Protein AF-A0A0V0J594-F1 (afdb_monomer_lite)

pLDDT: mean 73.8, std 9.42, range [48.25, 87.06]

Structure (mmCIF, N/CA/C/O backbone):
data_AF-A0A0V0J594-F1
#
_entry.id   AF-A0A0V0J594-F1
#
loop_
_atom_site.group_PDB
_atom_site.id
_atom_site.type_symbol
_atom_site.label_atom_id
_atom_site.label_alt_id
_atom_site.label_comp_id
_atom_site.label_asym_id
_atom_site.label_entity_id
_atom_site.label_seq_id
_atom_site.pdbx_PDB_ins_code
_atom_site.Cartn_x
_atom_site.Cartn_y
_atom_site.Cartn_z
_atom_site.occupancy
_atom_site.B_iso_or_equiv
_atom_site.auth_seq_id
_atom_site.auth_comp_id
_atom_site.auth_asym_id
_atom_site.auth_atom_id
_atom_site.pdbx_PDB_model_num
ATOM 1 N N . MET A 1 1 ? 20.847 10.103 17.188 1.00 62.09 1 MET A N 1
ATOM 2 C CA . MET A 1 1 ? 20.135 11.072 16.318 1.00 62.09 1 MET A CA 1
ATOM 3 C C . MET A 1 1 ? 19.105 10.395 15.406 1.00 62.09 1 MET A C 1
ATOM 5 O O . MET A 1 1 ? 17.938 10.756 15.480 1.00 62.09 1 MET A O 1
ATOM 9 N N . VAL A 1 2 ? 19.484 9.373 14.627 1.00 68.50 2 VAL A N 1
ATOM 10 C CA . VAL A 1 2 ? 18.581 8.628 13.714 1.00 68.50 2 VAL A CA 1
ATOM 11 C C . VAL A 1 2 ? 17.343 8.051 14.419 1.00 68.50 2 VAL A C 1
ATOM 13 O O . VAL A 1 2 ? 16.222 8.264 13.965 1.00 68.50 2 VAL A O 1
ATOM 16 N N . SER A 1 3 ? 17.514 7.422 15.586 1.00 74.94 3 SER A N 1
ATOM 17 C CA . SER A 1 3 ? 16.400 6.830 16.345 1.00 74.94 3 SER A CA 1
ATOM 18 C C . SER A 1 3 ? 15.382 7.866 16.840 1.00 74.94 3 SER A C 1
ATOM 20 O O . SER A 1 3 ? 14.195 7.574 16.934 1.00 74.94 3 SER A O 1
ATOM 22 N N . ALA A 1 4 ? 15.813 9.103 17.112 1.00 77.75 4 ALA A N 1
ATOM 23 C CA . ALA A 1 4 ? 14.920 10.179 17.547 1.00 77.75 4 ALA A CA 1
ATOM 24 C C . ALA A 1 4 ? 14.064 10.715 16.387 1.00 77.75 4 ALA A C 1
ATOM 26 O O . ALA A 1 4 ? 12.869 10.954 16.558 1.00 77.75 4 ALA A O 1
ATOM 27 N N . VAL A 1 5 ? 14.656 10.847 15.195 1.00 82.38 5 VAL A N 1
ATOM 28 C CA . VAL A 1 5 ? 13.938 11.238 13.972 1.00 82.38 5 VAL A CA 1
ATOM 29 C C . VAL A 1 5 ? 12.927 10.161 13.582 1.00 82.38 5 VAL A C 1
ATOM 31 O O . VAL A 1 5 ? 11.767 10.483 13.329 1.00 82.38 5 VAL A O 1
ATOM 34 N N . PHE A 1 6 ? 13.330 8.888 13.628 1.00 84.00 6 PHE A N 1
ATOM 35 C CA . PHE A 1 6 ? 12.446 7.752 13.368 1.00 84.00 6 PHE A CA 1
ATOM 36 C C . PHE A 1 6 ? 11.257 7.719 14.333 1.00 84.00 6 PHE A C 1
ATOM 38 O O . PHE A 1 6 ? 10.111 7.691 13.894 1.00 84.00 6 PHE A O 1
ATOM 45 N N . ASN A 1 7 ? 11.504 7.818 15.643 1.00 84.38 7 ASN A N 1
ATOM 46 C CA . ASN A 1 7 ? 10.436 7.803 16.646 1.00 84.38 7 ASN A CA 1
ATOM 47 C C . ASN A 1 7 ? 9.471 8.987 16.495 1.00 84.38 7 ASN A C 1
ATOM 49 O O . ASN A 1 7 ? 8.259 8.831 16.679 1.00 84.38 7 ASN A O 1
ATOM 53 N N . LYS A 1 8 ? 9.977 10.168 16.119 1.00 85.50 8 LYS A N 1
ATOM 54 C CA . LYS A 1 8 ? 9.147 11.353 15.875 1.00 85.50 8 LYS A CA 1
ATOM 55 C C . LYS A 1 8 ? 8.289 11.193 14.617 1.00 85.50 8 LYS A C 1
ATOM 57 O O . LYS A 1 8 ? 7.096 11.489 14.667 1.00 85.50 8 LYS A O 1
ATOM 62 N N . ALA A 1 9 ? 8.865 10.677 13.530 1.00 84.25 9 ALA A N 1
ATOM 63 C CA . ALA A 1 9 ? 8.147 10.377 12.293 1.00 84.25 9 ALA A CA 1
ATOM 64 C C . ALA A 1 9 ? 7.082 9.290 12.505 1.00 84.25 9 ALA A C 1
ATOM 66 O O . ALA A 1 9 ? 5.931 9.472 12.115 1.00 84.25 9 ALA A O 1
ATOM 67 N N . TRP A 1 10 ? 7.428 8.213 13.213 1.00 84.50 10 TRP A N 1
ATOM 68 C CA . TRP A 1 10 ? 6.521 7.122 13.566 1.00 84.50 10 TRP A CA 1
ATOM 69 C C . TRP A 1 10 ? 5.344 7.604 14.419 1.00 84.50 10 TRP A C 1
ATOM 71 O O . TRP A 1 10 ? 4.185 7.339 14.109 1.00 84.50 10 TRP A O 1
ATOM 81 N N . SER A 1 11 ? 5.619 8.406 15.449 1.00 83.94 11 SER A N 1
ATOM 82 C CA . SER A 1 11 ? 4.578 8.996 16.300 1.00 83.94 11 SER A CA 1
ATOM 83 C C . SER A 1 11 ? 3.699 10.003 15.546 1.00 83.94 11 SER A C 1
ATOM 85 O O . SER A 1 11 ? 2.526 10.187 15.879 1.00 83.94 11 SER A O 1
ATOM 87 N N . GLY A 1 12 ? 4.253 10.691 14.543 1.00 83.88 12 GLY A N 1
ATOM 88 C CA . GLY A 1 12 ? 3.505 11.547 13.620 1.00 83.88 12 GLY A CA 1
ATOM 89 C C . GLY A 1 12 ? 2.569 10.733 12.729 1.00 83.88 12 GLY A C 1
ATOM 90 O O . GLY A 1 12 ? 1.370 11.003 12.698 1.00 83.88 12 GLY A O 1
ATOM 91 N N . TYR A 1 13 ? 3.092 9.683 12.095 1.00 81.75 13 TYR A N 1
ATOM 92 C CA . TYR A 1 13 ? 2.321 8.743 11.284 1.00 81.75 13 TYR A CA 1
ATOM 93 C C . TYR A 1 13 ? 1.170 8.113 12.076 1.00 81.75 13 TYR A C 1
ATOM 95 O O . TYR A 1 13 ? 0.027 8.166 11.633 1.00 81.75 13 TYR A O 1
ATOM 103 N N . LEU A 1 14 ? 1.429 7.608 13.287 1.00 81.75 14 LEU A N 1
ATOM 104 C CA . LEU A 1 14 ? 0.389 7.035 14.149 1.00 81.75 14 LEU A CA 1
ATOM 105 C C . LEU A 1 14 ? -0.702 8.051 14.520 1.00 81.75 14 LEU A C 1
ATOM 107 O O . LEU A 1 14 ? -1.873 7.684 14.631 1.00 81.75 14 LEU A O 1
ATOM 111 N N . ARG A 1 15 ? -0.346 9.333 14.685 1.00 83.56 15 ARG A N 1
ATOM 112 C CA . ARG A 1 15 ? -1.320 10.412 14.912 1.00 83.56 15 ARG A CA 1
ATOM 113 C C . ARG A 1 15 ? -2.195 10.664 13.691 1.00 83.56 15 ARG A C 1
ATOM 115 O O . ARG A 1 15 ? -3.408 10.775 13.853 1.00 83.56 15 ARG A O 1
ATOM 122 N N . LEU A 1 16 ? -1.607 10.726 12.495 1.00 79.69 16 LEU A N 1
ATOM 123 C CA . LEU A 1 16 ? -2.378 10.835 11.253 1.00 79.69 16 LEU A CA 1
ATOM 124 C C . LEU A 1 16 ? -3.280 9.616 11.052 1.00 79.69 16 LEU A C 1
ATOM 126 O O . LEU A 1 16 ? -4.458 9.782 10.755 1.00 79.69 16 LEU A O 1
ATOM 130 N N . LEU A 1 17 ? -2.769 8.414 11.319 1.00 79.25 17 LEU A N 1
ATOM 131 C CA . LEU A 1 17 ? -3.521 7.170 11.203 1.00 79.25 17 LEU A CA 1
ATOM 132 C C . LEU A 1 17 ? -4.733 7.135 12.147 1.00 79.25 17 LEU A C 1
ATOM 134 O O . LEU A 1 17 ? -5.795 6.664 11.753 1.00 79.25 17 LEU A O 1
ATOM 138 N N . LYS A 1 18 ? -4.604 7.657 13.376 1.00 75.06 18 LYS A N 1
ATOM 139 C CA . LYS A 1 18 ? -5.735 7.782 14.313 1.00 75.06 18 LYS A CA 1
ATOM 140 C C . LYS A 1 18 ? -6.730 8.871 13.912 1.00 75.06 18 LYS A C 1
ATOM 142 O O . LYS A 1 18 ? -7.925 8.679 14.098 1.00 75.06 18 LYS A O 1
ATOM 147 N N . LYS A 1 19 ? -6.251 10.014 13.412 1.00 79.19 19 LYS A N 1
ATOM 148 C CA . LYS A 1 19 ? -7.099 11.179 13.109 1.00 79.19 19 LYS A CA 1
ATOM 149 C C . LYS A 1 19 ? -7.828 11.049 11.767 1.00 79.19 19 LYS A C 1
ATOM 151 O O . LYS A 1 19 ? -8.981 11.445 11.665 1.00 79.19 19 LYS A O 1
ATOM 156 N N . TYR A 1 20 ? -7.166 10.477 10.763 1.00 78.25 20 TYR A N 1
ATOM 157 C CA . TYR A 1 20 ? -7.676 10.303 9.402 1.00 78.25 20 TYR A CA 1
ATOM 158 C C . TYR A 1 20 ? -7.340 8.897 8.874 1.00 78.25 20 TYR A C 1
ATOM 160 O O . TYR A 1 20 ? -6.515 8.750 7.966 1.00 78.25 20 TYR A O 1
ATOM 168 N N . PRO A 1 21 ? -7.962 7.838 9.425 1.00 74.19 21 PRO A N 1
ATOM 169 C CA . PRO A 1 21 ? -7.626 6.453 9.087 1.00 74.19 21 PRO A CA 1
ATOM 170 C C . PRO A 1 21 ? -7.821 6.145 7.597 1.00 74.19 21 PRO A C 1
ATOM 172 O O . PRO A 1 21 ? -6.965 5.510 6.990 1.00 74.19 21 PRO A O 1
ATOM 175 N N . LEU A 1 22 ? -8.898 6.659 6.994 1.00 74.56 22 LEU A N 1
ATOM 176 C CA . LEU A 1 22 ? -9.204 6.510 5.568 1.00 74.56 22 LEU A CA 1
ATOM 177 C C . LEU A 1 22 ? -8.121 7.117 4.674 1.00 74.56 22 LEU A C 1
ATOM 179 O O . LEU A 1 22 ? -7.500 6.417 3.884 1.00 74.56 22 LEU A O 1
ATOM 183 N N . GLN A 1 23 ? -7.859 8.415 4.834 1.00 76.12 23 GLN A N 1
ATOM 184 C CA . GLN A 1 23 ? -6.920 9.140 3.977 1.00 76.12 23 GLN A CA 1
ATOM 185 C C . GLN A 1 23 ? -5.500 8.591 4.109 1.00 76.12 23 GLN A C 1
ATOM 187 O O . GLN A 1 23 ? -4.814 8.400 3.107 1.00 76.12 23 GLN A O 1
ATOM 192 N N . THR A 1 24 ? -5.077 8.279 5.337 1.00 80.44 24 THR A N 1
ATOM 193 C CA . THR A 1 24 ? -3.741 7.730 5.587 1.00 80.44 24 THR A CA 1
ATOM 194 C C . THR A 1 24 ? -3.590 6.353 4.931 1.00 80.44 24 THR A C 1
ATOM 196 O O . THR A 1 24 ? -2.571 6.099 4.296 1.00 80.44 24 THR A O 1
ATOM 199 N N . GLN A 1 25 ? -4.617 5.493 4.986 1.00 79.12 25 GLN A N 1
ATOM 200 C CA . GLN A 1 25 ? -4.600 4.194 4.302 1.00 79.12 25 GLN A CA 1
ATOM 201 C C . GLN A 1 25 ? -4.640 4.313 2.773 1.00 79.12 25 GLN A C 1
ATOM 203 O O . GLN A 1 25 ? -3.882 3.615 2.099 1.00 79.12 25 GLN A O 1
ATOM 208 N N . CYS A 1 26 ? -5.463 5.204 2.214 1.00 80.69 26 CYS A N 1
ATOM 209 C CA . CYS A 1 26 ? -5.486 5.492 0.776 1.00 80.69 26 CYS A CA 1
ATOM 210 C C . CYS A 1 26 ? -4.105 5.935 0.271 1.00 80.69 26 CYS A C 1
ATOM 212 O O . CYS A 1 26 ? -3.614 5.433 -0.735 1.00 80.69 26 CYS A O 1
ATOM 214 N N . ILE A 1 27 ? -3.443 6.842 0.992 1.00 82.25 27 ILE A N 1
ATOM 215 C CA . ILE A 1 27 ? -2.116 7.341 0.611 1.00 82.25 27 ILE A CA 1
ATOM 216 C C . ILE A 1 27 ? -1.060 6.236 0.747 1.00 82.25 27 ILE A C 1
ATOM 218 O O . ILE A 1 27 ? -0.262 6.036 -0.167 1.00 82.25 27 ILE A O 1
ATOM 222 N N . SER A 1 28 ? -1.065 5.472 1.844 1.00 83.25 28 SER A N 1
ATOM 223 C CA . SER A 1 28 ? -0.128 4.356 2.020 1.00 83.25 28 SER A CA 1
ATOM 224 C C . SER A 1 28 ? -0.288 3.283 0.939 1.00 83.25 28 SER A C 1
ATOM 226 O O . SER A 1 28 ? 0.710 2.818 0.396 1.00 83.25 28 SER A O 1
ATOM 228 N N . THR A 1 29 ? -1.522 2.915 0.584 1.00 82.69 29 THR A N 1
ATOM 229 C CA . THR A 1 29 ? -1.795 1.925 -0.476 1.00 82.69 29 THR A CA 1
ATOM 230 C C . THR A 1 29 ? -1.396 2.440 -1.856 1.00 82.69 29 THR A C 1
ATOM 232 O O . THR A 1 29 ? -0.768 1.700 -2.610 1.00 82.69 29 THR A O 1
ATOM 235 N N . ALA A 1 30 ? -1.648 3.717 -2.156 1.00 84.25 30 ALA A N 1
ATOM 236 C CA . ALA A 1 30 ? -1.183 4.358 -3.382 1.00 84.25 30 ALA A CA 1
ATOM 237 C C . ALA A 1 30 ? 0.344 4.306 -3.519 1.00 84.25 30 ALA A C 1
ATOM 239 O O . ALA A 1 30 ? 0.854 3.951 -4.581 1.00 84.25 30 ALA A O 1
ATOM 240 N N . ILE A 1 31 ? 1.079 4.603 -2.441 1.00 86.06 31 ILE A N 1
ATOM 241 C CA . ILE A 1 31 ? 2.548 4.548 -2.423 1.00 86.06 31 ILE A CA 1
ATOM 242 C C . ILE A 1 31 ? 3.041 3.113 -2.624 1.00 86.06 31 ILE A C 1
ATOM 244 O O . ILE A 1 31 ? 3.946 2.892 -3.428 1.00 86.06 31 ILE A O 1
ATOM 248 N N . ILE A 1 32 ? 2.443 2.137 -1.932 1.00 87.06 32 ILE A N 1
ATOM 249 C CA . ILE A 1 32 ? 2.819 0.721 -2.048 1.00 87.06 32 ILE A CA 1
ATOM 250 C C . ILE A 1 32 ? 2.589 0.221 -3.477 1.00 87.06 32 ILE A C 1
ATOM 252 O O . ILE A 1 32 ? 3.497 -0.356 -4.071 1.00 87.06 32 ILE A O 1
ATOM 256 N N . MET A 1 33 ? 1.412 0.481 -4.055 1.00 84.75 33 MET A N 1
ATOM 257 C CA . MET A 1 33 ? 1.082 0.046 -5.416 1.00 84.75 33 MET A CA 1
ATOM 258 C C . MET A 1 33 ? 1.947 0.744 -6.465 1.00 84.75 33 MET A C 1
ATOM 260 O O . MET A 1 33 ? 2.454 0.084 -7.367 1.00 84.75 33 MET A O 1
ATOM 264 N N . SER A 1 34 ? 2.188 2.049 -6.312 1.00 83.81 34 SER A N 1
ATOM 265 C CA . SER A 1 34 ? 3.099 2.795 -7.189 1.00 83.81 34 SER A CA 1
ATOM 266 C C . SER A 1 34 ? 4.523 2.241 -7.118 1.00 83.81 34 SER A C 1
ATOM 268 O O . SER A 1 34 ? 5.175 2.061 -8.140 1.00 83.81 34 SER A O 1
ATOM 270 N N . SER A 1 35 ? 5.007 1.923 -5.914 1.00 86.06 35 SER A N 1
ATOM 271 C CA . SER A 1 35 ? 6.344 1.348 -5.723 1.00 86.06 35 SER A CA 1
ATOM 272 C C . SER A 1 35 ? 6.448 -0.050 -6.335 1.00 86.06 35 SER A C 1
ATOM 274 O O . SER A 1 35 ? 7.445 -0.357 -6.985 1.00 86.06 35 SER A O 1
ATOM 276 N N . GLY A 1 36 ? 5.411 -0.878 -6.174 1.00 85.06 36 GLY A N 1
ATOM 277 C CA . GLY A 1 36 ? 5.326 -2.199 -6.793 1.00 85.06 36 GLY A CA 1
ATOM 278 C C . GLY A 1 36 ? 5.340 -2.134 -8.320 1.00 85.06 36 GLY A C 1
ATOM 279 O O . GLY A 1 36 ? 6.076 -2.892 -8.945 1.00 85.06 36 GLY A O 1
ATOM 280 N N . ASP A 1 37 ? 4.608 -1.192 -8.920 1.00 84.81 37 ASP A N 1
ATOM 281 C CA . ASP A 1 37 ? 4.600 -0.999 -10.375 1.00 84.81 37 ASP A CA 1
ATOM 282 C C . ASP A 1 37 ? 5.957 -0.481 -10.887 1.00 84.81 37 ASP A C 1
ATOM 284 O O . ASP A 1 37 ? 6.460 -0.986 -11.886 1.00 84.81 37 ASP A O 1
ATOM 288 N N . ILE A 1 38 ? 6.632 0.422 -10.159 1.00 82.75 38 ILE A N 1
ATOM 289 C CA . ILE A 1 38 ? 8.012 0.841 -10.484 1.00 82.75 38 ILE A CA 1
ATOM 290 C C . ILE A 1 38 ? 8.971 -0.357 -10.453 1.00 82.75 38 ILE A C 1
ATOM 292 O O . ILE A 1 38 ? 9.792 -0.520 -11.359 1.00 82.75 38 ILE A O 1
ATOM 296 N N . ILE A 1 39 ? 8.878 -1.199 -9.418 1.00 85.75 39 ILE A N 1
ATOM 297 C CA . ILE A 1 39 ? 9.691 -2.414 -9.287 1.00 85.75 39 ILE A CA 1
ATOM 298 C C . ILE A 1 39 ? 9.397 -3.378 -10.440 1.00 85.75 39 ILE A C 1
ATOM 300 O O . ILE A 1 39 ? 10.332 -3.866 -11.071 1.00 85.75 39 ILE A O 1
ATOM 304 N N . ALA A 1 40 ? 8.126 -3.617 -10.761 1.00 82.75 40 ALA A N 1
ATOM 305 C CA . ALA A 1 40 ? 7.723 -4.503 -11.846 1.00 82.75 40 ALA A CA 1
ATOM 306 C C . ALA A 1 40 ? 8.223 -3.995 -13.207 1.00 82.75 40 ALA A C 1
ATOM 308 O O . ALA A 1 40 ? 8.868 -4.743 -13.939 1.00 82.75 40 ALA A O 1
ATOM 309 N N . GLN A 1 41 ? 8.032 -2.709 -13.512 1.00 77.88 41 GLN A N 1
ATOM 310 C CA . GLN A 1 41 ? 8.508 -2.110 -14.761 1.00 77.88 41 GLN A CA 1
ATOM 311 C C . GLN A 1 41 ? 10.035 -2.211 -14.907 1.00 77.88 41 GLN A C 1
ATOM 313 O O . GLN A 1 41 ? 10.540 -2.472 -16.000 1.00 77.88 41 GLN A O 1
ATOM 318 N N . LYS A 1 42 ? 10.781 -2.012 -13.811 1.00 79.44 42 LYS A N 1
ATOM 319 C CA . LYS A 1 42 ? 12.247 -1.902 -13.845 1.00 79.44 42 LYS A CA 1
ATOM 320 C C . LYS A 1 42 ? 12.971 -3.244 -13.719 1.00 79.44 42 LYS A C 1
ATOM 322 O O . LYS A 1 42 ? 13.984 -3.446 -14.380 1.00 79.44 42 LYS A O 1
ATOM 327 N N . ILE A 1 43 ? 12.477 -4.141 -12.866 1.00 81.69 43 ILE A N 1
ATOM 328 C CA . ILE A 1 43 ? 13.130 -5.419 -12.538 1.00 81.69 43 ILE A CA 1
ATOM 329 C C . ILE A 1 43 ? 12.542 -6.571 -13.355 1.00 81.69 43 ILE A C 1
ATOM 331 O O . ILE A 1 43 ? 13.305 -7.388 -13.869 1.00 81.69 43 ILE A O 1
ATOM 335 N N . VAL A 1 44 ? 11.213 -6.633 -13.488 1.00 80.38 44 VAL A N 1
ATOM 336 C CA . VAL A 1 44 ? 10.522 -7.752 -14.152 1.00 80.38 44 VAL A CA 1
ATOM 337 C C . VAL A 1 44 ? 10.439 -7.521 -15.656 1.00 80.38 44 VAL A C 1
ATOM 339 O O . VAL A 1 44 ? 10.941 -8.330 -16.428 1.00 80.38 44 VAL A O 1
ATOM 342 N N . GLU A 1 45 ? 9.853 -6.401 -16.078 1.00 77.94 45 GLU A N 1
ATOM 343 C CA . GLU A 1 45 ? 9.641 -6.106 -17.500 1.00 77.94 45 GLU A CA 1
ATOM 344 C C . GLU A 1 45 ? 10.896 -5.521 -18.182 1.00 77.94 45 GLU A C 1
ATOM 346 O O . GLU A 1 45 ? 10.951 -5.486 -19.407 1.00 77.94 45 GLU A O 1
ATOM 351 N N . ARG A 1 46 ? 11.906 -5.070 -17.411 1.00 75.50 46 ARG A N 1
ATOM 352 C CA . ARG A 1 46 ? 13.135 -4.396 -17.897 1.00 75.50 46 ARG A CA 1
ATOM 353 C C . ARG A 1 46 ? 12.854 -3.352 -18.989 1.00 75.50 46 ARG A C 1
ATOM 355 O O . ARG A 1 46 ? 13.599 -3.242 -19.963 1.00 75.50 46 ARG A O 1
ATOM 362 N N . GLN A 1 47 ? 11.768 -2.596 -18.831 1.00 70.12 47 GLN A N 1
ATOM 363 C CA . GLN A 1 47 ? 11.334 -1.629 -19.836 1.00 70.12 47 GLN A CA 1
ATOM 364 C C . GLN A 1 47 ? 12.432 -0.573 -20.064 1.00 70.12 47 GLN A C 1
ATOM 366 O O . GLN A 1 47 ? 12.956 -0.025 -19.088 1.00 70.12 47 GLN A O 1
ATOM 371 N N . PRO A 1 48 ? 12.772 -0.238 -21.323 1.00 64.00 48 PRO A N 1
ATOM 372 C CA . PRO A 1 48 ? 13.820 0.737 -21.630 1.00 64.00 48 PRO A CA 1
ATOM 373 C C . PRO A 1 48 ? 13.422 2.173 -21.255 1.00 64.00 48 PRO A C 1
ATOM 375 O O . PRO A 1 48 ? 14.287 3.015 -21.026 1.00 64.00 48 PRO A O 1
ATOM 378 N N . THR A 1 49 ? 12.120 2.462 -21.160 1.00 68.75 49 THR A N 1
ATOM 379 C CA . THR A 1 49 ? 11.581 3.763 -20.746 1.00 68.75 49 THR A CA 1
ATOM 380 C C . THR A 1 49 ? 10.582 3.598 -19.606 1.00 68.75 49 THR A C 1
ATOM 382 O O . THR A 1 49 ? 9.564 2.917 -19.724 1.00 68.75 49 THR A O 1
ATOM 385 N N . TYR A 1 50 ? 10.875 4.248 -18.480 1.00 75.12 50 TYR A N 1
ATOM 386 C CA . TYR A 1 50 ? 9.964 4.315 -17.342 1.00 75.12 50 TYR A CA 1
ATOM 387 C C . TYR A 1 50 ? 8.688 5.072 -17.730 1.00 75.12 50 TYR A C 1
ATOM 389 O O . TYR A 1 50 ? 8.767 6.187 -18.245 1.00 75.12 50 TYR A O 1
ATOM 397 N N . SER A 1 51 ? 7.521 4.479 -17.462 1.00 76.88 51 SER A N 1
ATOM 398 C CA . SER A 1 51 ? 6.217 5.047 -17.819 1.00 76.88 51 SER A CA 1
ATOM 399 C C . SER A 1 51 ? 5.498 5.607 -16.582 1.00 76.88 51 SER A C 1
ATOM 401 O O . SER A 1 51 ? 4.695 4.899 -15.964 1.00 76.88 51 SER A O 1
ATOM 403 N N . PRO A 1 52 ? 5.709 6.890 -16.219 1.00 75.88 52 PRO A N 1
ATOM 404 C CA . PRO A 1 52 ? 5.102 7.496 -15.030 1.00 75.88 52 PRO A CA 1
ATOM 405 C C . PRO A 1 52 ? 3.569 7.512 -15.074 1.00 75.88 52 PRO A C 1
ATOM 407 O O . PRO A 1 52 ? 2.919 7.451 -14.033 1.00 75.88 52 PRO A O 1
ATOM 410 N N . SER A 1 53 ? 2.970 7.531 -16.268 1.00 78.94 53 SER A N 1
ATOM 411 C CA . SER A 1 53 ? 1.516 7.472 -16.439 1.00 78.94 53 SER A CA 1
ATOM 412 C C . SER A 1 53 ? 0.910 6.148 -15.962 1.00 78.94 53 SER A C 1
ATOM 414 O O . SER A 1 53 ? -0.226 6.142 -15.490 1.00 78.94 53 SER A O 1
ATOM 416 N N . ARG A 1 54 ? 1.641 5.027 -16.068 1.00 73.56 54 ARG A N 1
ATOM 417 C CA . ARG A 1 54 ? 1.185 3.711 -15.586 1.00 73.56 54 ARG A CA 1
ATOM 418 C C . ARG A 1 54 ? 1.284 3.643 -14.063 1.00 73.56 54 ARG A C 1
ATOM 420 O O . ARG A 1 54 ? 0.285 3.331 -13.418 1.00 73.56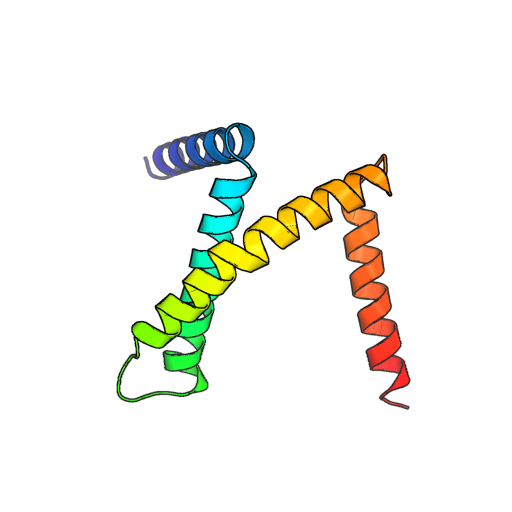 54 ARG A O 1
ATOM 427 N N . THR A 1 55 ? 2.399 4.105 -13.504 1.00 80.69 55 THR A N 1
ATOM 428 C CA . THR A 1 55 ? 2.589 4.225 -12.055 1.00 80.69 55 THR A CA 1
ATOM 429 C C . THR A 1 55 ? 1.516 5.103 -11.413 1.00 80.69 55 THR A C 1
ATOM 431 O O . THR A 1 55 ? 0.931 4.727 -10.401 1.00 80.69 55 THR A O 1
ATOM 434 N N . LEU A 1 56 ? 1.196 6.253 -12.023 1.00 82.44 56 LEU A N 1
ATOM 435 C CA . LEU A 1 56 ? 0.165 7.161 -11.518 1.00 82.44 56 LEU A CA 1
ATOM 436 C C . LEU A 1 56 ? -1.229 6.526 -11.556 1.00 82.44 56 LEU A C 1
ATOM 438 O O . LEU A 1 56 ? -1.992 6.694 -10.610 1.00 82.44 56 LEU A O 1
ATOM 442 N N . LYS A 1 57 ? -1.562 5.769 -12.610 1.00 81.06 57 LYS A N 1
ATOM 443 C CA . LYS A 1 57 ? -2.829 5.024 -12.684 1.00 81.06 57 LYS A CA 1
ATOM 444 C C . LYS A 1 57 ? -2.913 3.969 -11.581 1.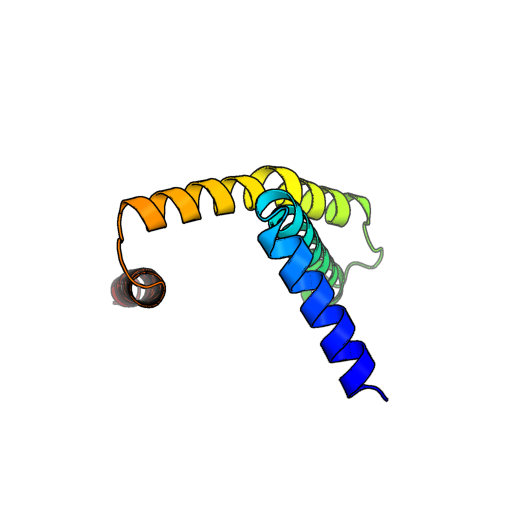00 81.06 57 LYS A C 1
ATOM 446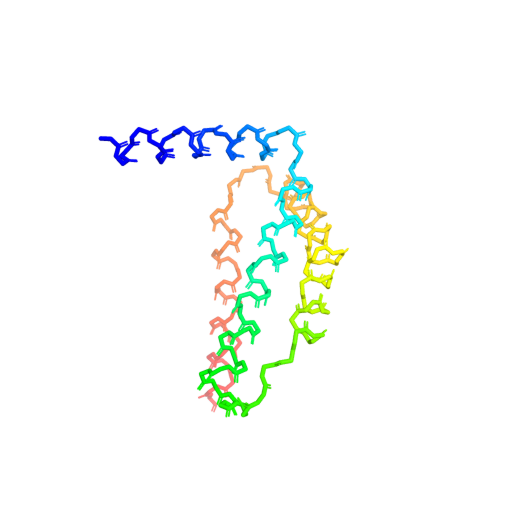 O O . LYS A 1 57 ? -3.926 3.914 -10.892 1.00 81.06 57 LYS A O 1
ATOM 451 N N . PHE A 1 58 ? -1.852 3.192 -11.359 1.00 77.06 58 PHE A N 1
ATOM 452 C CA . PHE A 1 58 ? -1.795 2.218 -10.262 1.00 77.06 58 PHE A CA 1
ATOM 453 C C . PHE A 1 58 ? -1.886 2.884 -8.883 1.00 77.06 58 PHE A C 1
ATOM 455 O O . PHE A 1 58 ? -2.610 2.398 -8.015 1.00 77.06 58 PHE A O 1
ATOM 462 N N . GLY A 1 59 ? -1.231 4.032 -8.699 1.00 79.75 59 GLY A N 1
ATOM 463 C CA . GLY A 1 59 ? -1.347 4.849 -7.494 1.00 79.75 59 GLY A CA 1
ATOM 464 C C . GLY A 1 59 ? -2.763 5.385 -7.270 1.00 79.75 59 GLY A C 1
ATOM 465 O O . GLY A 1 59 ? -3.288 5.266 -6.167 1.00 79.75 59 GLY A O 1
ATOM 466 N N . MET A 1 60 ? -3.416 5.911 -8.310 1.00 82.06 60 MET A N 1
ATOM 467 C CA . MET A 1 60 ? -4.794 6.426 -8.261 1.00 82.06 60 MET A CA 1
ATOM 468 C C . MET A 1 60 ? -5.812 5.318 -7.977 1.00 82.06 60 MET A C 1
ATOM 470 O O . MET A 1 60 ? -6.712 5.506 -7.162 1.00 82.06 60 MET A O 1
ATOM 474 N N . ILE A 1 61 ? -5.654 4.146 -8.598 1.00 80.75 61 ILE A N 1
ATOM 475 C CA . ILE A 1 61 ? -6.482 2.967 -8.310 1.00 80.75 61 ILE A CA 1
ATOM 476 C C . ILE A 1 61 ? -6.284 2.536 -6.850 1.00 80.75 61 ILE A C 1
ATOM 478 O O . ILE A 1 61 ? -7.262 2.308 -6.136 1.00 80.75 61 ILE A O 1
ATOM 482 N N . GLY A 1 62 ? -5.035 2.497 -6.377 1.00 75.06 62 GLY A N 1
ATOM 483 C CA . GLY A 1 62 ? -4.722 2.215 -4.977 1.00 75.06 62 GLY A CA 1
ATOM 484 C C . GLY A 1 62 ? -5.378 3.205 -4.014 1.00 75.06 62 GLY A C 1
ATOM 485 O O . GLY A 1 62 ? -6.013 2.815 -3.036 1.00 75.06 62 GLY A O 1
ATOM 486 N N . MET A 1 63 ? -5.308 4.494 -4.338 1.00 79.00 63 MET A N 1
ATOM 487 C CA . MET A 1 63 ? -5.864 5.558 -3.510 1.00 79.00 63 MET A CA 1
ATOM 488 C C . MET A 1 63 ? -7.396 5.535 -3.461 1.00 79.00 63 MET A C 1
ATOM 490 O O . MET A 1 63 ? -7.972 5.612 -2.376 1.00 79.00 63 MET A O 1
ATOM 494 N N . CYS A 1 64 ? -8.054 5.450 -4.620 1.00 77.88 64 CYS A N 1
ATOM 495 C CA . CYS A 1 64 ? -9.495 5.676 -4.755 1.00 77.88 64 CYS A CA 1
ATOM 496 C C . CYS A 1 64 ? -10.340 4.411 -4.605 1.00 77.88 64 CYS A C 1
ATOM 498 O O . CYS A 1 64 ? -11.481 4.509 -4.170 1.00 77.88 64 CYS A O 1
ATOM 500 N N . PHE A 1 65 ? -9.811 3.236 -4.951 1.00 73.81 65 PHE A N 1
ATOM 501 C CA . PHE A 1 65 ? -10.543 1.973 -4.820 1.00 73.81 65 PHE A CA 1
ATOM 502 C C . PHE A 1 65 ? -10.036 1.169 -3.634 1.00 73.81 65 PHE A C 1
ATOM 504 O O . PHE A 1 65 ? -10.796 0.866 -2.719 1.00 73.81 65 PHE A O 1
ATOM 511 N N . VAL A 1 66 ? -8.738 0.871 -3.601 1.00 72.75 66 VAL A N 1
ATOM 512 C CA . VAL A 1 66 ? -8.181 -0.054 -2.606 1.00 72.75 66 VAL A CA 1
ATOM 513 C C . VAL A 1 66 ? -8.265 0.532 -1.193 1.00 72.75 66 VAL A C 1
ATOM 515 O O . VAL A 1 66 ? -8.672 -0.168 -0.268 1.00 72.75 66 VAL A O 1
ATOM 518 N N . GLY A 1 67 ? -7.976 1.824 -1.023 1.00 73.38 67 GLY A N 1
ATOM 519 C CA . GLY A 1 67 ? -8.096 2.519 0.261 1.00 73.38 67 GLY A CA 1
ATOM 520 C C . GLY A 1 67 ? -9.508 2.487 0.881 1.00 73.38 67 GLY A C 1
ATOM 521 O O . GLY A 1 67 ? -9.653 1.997 2.006 1.00 73.38 67 GLY A O 1
ATOM 522 N N . PRO A 1 68 ? -10.569 2.940 0.182 1.00 73.94 68 PRO A N 1
ATOM 523 C CA . PRO A 1 68 ? -11.939 2.855 0.689 1.00 73.94 68 PRO A CA 1
ATOM 524 C C . PRO A 1 68 ? -12.412 1.414 0.870 1.00 73.94 68 PRO A C 1
ATOM 526 O O . PRO A 1 68 ? -13.025 1.106 1.892 1.00 73.94 68 PRO A O 1
ATOM 529 N N . THR A 1 69 ? -12.076 0.512 -0.061 1.00 75.38 69 THR A N 1
ATOM 530 C CA . THR A 1 69 ? -12.380 -0.917 0.072 1.00 75.38 69 THR A CA 1
ATOM 531 C C . THR A 1 69 ? -11.780 -1.485 1.353 1.00 75.38 69 THR A C 1
ATOM 533 O O . THR A 1 69 ? -12.499 -2.146 2.097 1.00 75.38 69 THR A O 1
ATOM 536 N N . PHE A 1 70 ? -10.520 -1.178 1.684 1.00 69.06 70 PHE A N 1
ATOM 537 C CA . PHE A 1 70 ? -9.921 -1.602 2.951 1.00 69.06 70 PHE A CA 1
ATOM 538 C C . PHE A 1 70 ? -10.669 -1.046 4.158 1.00 69.06 70 PHE A C 1
ATOM 540 O O . PHE A 1 70 ? -10.886 -1.785 5.113 1.00 69.06 70 PHE A O 1
ATOM 547 N N . HIS A 1 71 ? -11.105 0.211 4.131 1.00 72.56 71 HIS A N 1
ATOM 548 C CA . HIS A 1 71 ? -11.856 0.783 5.245 1.00 72.56 71 HIS A CA 1
ATOM 549 C C . HIS A 1 71 ? -13.217 0.113 5.456 1.00 72.56 71 HIS A C 1
ATOM 551 O O . HIS A 1 71 ? -13.551 -0.254 6.584 1.00 72.56 71 HIS A O 1
ATOM 557 N N . TYR A 1 72 ? -13.995 -0.085 4.390 1.00 73.69 72 TYR A N 1
ATOM 558 C CA . TYR A 1 72 ? -15.269 -0.804 4.478 1.00 73.69 72 TYR A CA 1
ATOM 559 C C . TYR A 1 72 ? -15.063 -2.251 4.908 1.00 73.69 72 TYR A C 1
ATOM 561 O O . TYR A 1 72 ? -15.786 -2.754 5.763 1.00 73.69 72 TYR A O 1
ATOM 569 N N . TRP A 1 73 ? -14.029 -2.896 4.381 1.00 68.81 73 TRP A N 1
ATOM 570 C CA . TRP A 1 73 ? -13.670 -4.257 4.733 1.00 68.81 73 TRP A CA 1
ATOM 571 C C . TRP A 1 73 ? -13.242 -4.384 6.200 1.00 68.81 73 TRP A C 1
ATOM 573 O O . TRP A 1 73 ? -13.705 -5.286 6.890 1.00 68.81 73 TRP A O 1
ATOM 583 N N . TYR A 1 74 ? -12.429 -3.462 6.724 1.00 68.56 74 TYR A N 1
ATOM 584 C CA . TYR A 1 74 ? -12.052 -3.450 8.140 1.00 68.56 74 TYR A CA 1
ATOM 585 C C . TYR A 1 74 ? -13.249 -3.181 9.056 1.00 68.56 74 TYR A C 1
ATOM 587 O O . TYR A 1 74 ? -13.365 -3.872 10.061 1.00 68.56 74 TYR A O 1
ATOM 595 N N . ASN A 1 75 ? -14.162 -2.271 8.699 1.00 70.56 75 ASN A N 1
ATOM 596 C CA . ASN A 1 75 ? -15.416 -2.073 9.443 1.00 70.56 75 ASN A CA 1
ATOM 597 C C . ASN A 1 75 ? -16.332 -3.308 9.391 1.00 70.56 75 ASN A C 1
ATOM 599 O O . ASN A 1 75 ? -16.988 -3.642 10.374 1.00 70.56 75 ASN A O 1
ATOM 603 N N . PHE A 1 76 ? -16.379 -4.000 8.252 1.00 70.56 76 PHE A N 1
ATOM 604 C CA . PHE A 1 76 ? -17.134 -5.241 8.094 1.00 70.56 76 PHE A CA 1
ATOM 605 C C . PHE A 1 76 ? -16.552 -6.365 8.959 1.00 70.56 76 PHE A C 1
ATOM 607 O O . PHE A 1 76 ? -17.293 -7.061 9.646 1.00 70.56 76 PHE A O 1
ATOM 614 N N . ILE A 1 77 ? -15.225 -6.499 9.000 1.00 63.31 77 ILE A N 1
ATOM 615 C CA . ILE A 1 77 ? -14.540 -7.449 9.886 1.00 63.31 77 ILE A CA 1
ATOM 616 C C . ILE A 1 77 ? -14.769 -7.099 11.349 1.00 63.31 77 ILE A C 1
ATOM 618 O O . ILE A 1 77 ? -15.010 -8.008 12.129 1.00 63.31 77 ILE A O 1
ATOM 622 N N . ASP A 1 78 ? -14.703 -5.821 11.716 1.00 66.50 78 ASP A N 1
ATOM 623 C CA . ASP A 1 78 ? -14.938 -5.368 13.091 1.00 66.50 78 ASP A CA 1
ATOM 624 C C . ASP A 1 78 ? -16.370 -5.693 13.550 1.00 66.50 78 ASP A C 1
ATOM 626 O O . ASP A 1 78 ? -16.583 -6.122 14.679 1.00 66.50 78 ASP A O 1
ATOM 630 N N . ARG A 1 79 ? -17.349 -5.607 12.634 1.00 67.50 79 ARG A N 1
ATOM 631 C CA . ARG A 1 79 ? -18.738 -6.032 12.877 1.00 67.50 79 ARG A CA 1
ATOM 632 C C . ARG A 1 79 ? -18.934 -7.544 12.962 1.00 67.50 79 ARG A C 1
ATOM 634 O O . ARG A 1 79 ? -19.836 -7.982 13.667 1.00 67.50 79 ARG A O 1
ATOM 641 N N . ILE A 1 80 ? -18.158 -8.333 12.221 1.00 64.25 80 ILE A N 1
ATOM 642 C CA . ILE A 1 80 ? -18.288 -9.802 12.212 1.00 64.25 80 ILE A CA 1
ATOM 643 C C . ILE A 1 80 ? -17.479 -10.445 13.340 1.00 64.25 80 ILE A C 1
ATOM 645 O O . ILE A 1 80 ? -17.872 -11.477 13.877 1.00 64.25 80 ILE A O 1
ATOM 649 N N . TYR A 1 81 ? -16.348 -9.848 13.700 1.00 53.53 81 TYR A N 1
ATOM 650 C CA . TYR A 1 81 ? -15.425 -10.345 14.705 1.00 53.53 81 TYR A CA 1
ATOM 651 C C . TYR A 1 81 ? -15.232 -9.278 15.779 1.00 53.53 81 TYR A C 1
ATOM 653 O O . TYR A 1 81 ? -14.271 -8.508 15.742 1.00 53.53 81 TYR A O 1
ATOM 661 N N . THR A 1 82 ? -16.094 -9.292 16.796 1.00 48.25 82 THR A N 1
ATOM 662 C CA . THR A 1 82 ? -15.803 -8.670 18.091 1.00 48.25 82 THR A CA 1
ATOM 663 C C . THR A 1 82 ? -14.645 -9.447 18.737 1.00 48.25 82 THR A C 1
ATOM 665 O O . THR A 1 82 ? -14.854 -10.346 19.545 1.00 48.25 82 THR A O 1
ATOM 668 N N . GLY A 1 83 ? -13.407 -9.179 18.306 1.00 55.06 83 GLY A N 1
ATOM 669 C CA . GLY A 1 83 ? -12.199 -9.831 18.820 1.00 55.06 83 GLY A CA 1
ATOM 670 C C . GLY A 1 83 ? -11.262 -10.421 17.758 1.00 55.06 83 GLY A C 1
ATOM 671 O O . GLY A 1 83 ? -11.419 -11.549 17.303 1.00 55.06 83 GLY A O 1
ATOM 672 N N . THR A 1 84 ? -10.151 -9.710 17.543 1.00 51.78 84 THR A N 1
ATOM 673 C CA . THR A 1 84 ? -8.825 -10.190 17.086 1.00 51.78 84 THR A CA 1
ATOM 674 C C . THR A 1 84 ? -8.568 -10.445 15.588 1.00 51.78 84 THR A C 1
ATOM 676 O O . THR A 1 84 ? -8.997 -11.419 14.976 1.00 51.78 84 THR A O 1
ATOM 679 N N . LYS A 1 85 ? -7.663 -9.617 15.036 1.00 55.31 85 LYS A N 1
ATOM 680 C CA . LYS A 1 85 ? -7.133 -9.618 13.653 1.00 55.31 85 LYS A CA 1
ATOM 681 C C . LYS A 1 85 ? -6.436 -10.918 13.211 1.00 55.31 85 LYS A C 1
ATOM 683 O O . LYS A 1 85 ? -6.255 -11.130 12.016 1.00 55.31 85 LYS A O 1
ATOM 688 N N . VAL A 1 86 ? -6.056 -11.782 14.152 1.00 57.59 86 VAL A N 1
ATOM 689 C CA . VAL A 1 86 ? -5.275 -13.008 13.904 1.00 57.59 86 VAL A CA 1
ATOM 690 C C . VAL A 1 86 ? -6.125 -14.108 13.258 1.00 57.59 86 VAL A C 1
ATOM 692 O O . VAL A 1 86 ? -5.665 -14.787 12.342 1.00 57.59 86 VAL A O 1
ATOM 695 N N . VAL A 1 87 ? -7.398 -14.223 13.656 1.00 57.84 87 VAL A N 1
ATOM 696 C CA . VAL A 1 87 ? -8.330 -15.246 13.141 1.00 57.84 87 VAL A CA 1
ATOM 697 C C . VAL A 1 87 ? -8.583 -15.063 11.644 1.00 57.84 87 VAL A C 1
ATOM 699 O O . VAL A 1 87 ? -8.738 -16.028 10.900 1.00 57.84 87 VAL A O 1
ATOM 702 N N . ARG A 1 88 ? -8.564 -13.813 11.175 1.00 52.56 88 ARG A N 1
ATOM 703 C CA . ARG A 1 88 ? -8.762 -13.481 9.766 1.00 52.56 88 ARG A CA 1
ATOM 704 C C . ARG A 1 88 ? -7.563 -13.854 8.893 1.00 52.56 88 ARG A C 1
ATOM 706 O O . ARG A 1 88 ? -7.769 -14.419 7.822 1.00 52.56 88 ARG A O 1
ATOM 713 N N . SER A 1 89 ? -6.339 -13.552 9.331 1.00 59.56 89 SER A N 1
ATOM 714 C CA . SER A 1 89 ? -5.132 -13.963 8.601 1.00 59.56 89 SER A CA 1
ATOM 715 C C . SER A 1 89 ? -5.023 -15.487 8.540 1.00 59.56 89 SER A C 1
ATOM 717 O O . SER A 1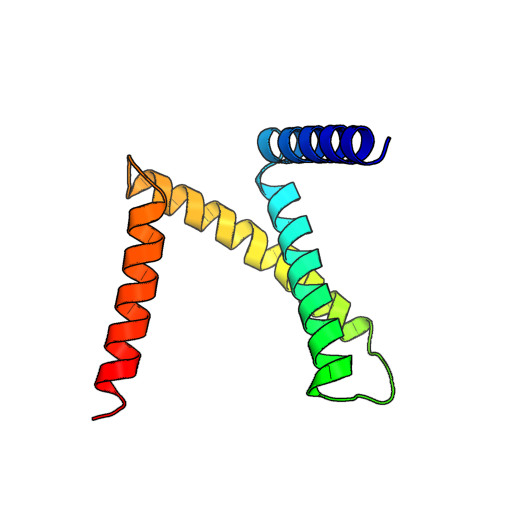 89 ? -4.714 -16.026 7.484 1.00 59.56 89 SER A O 1
ATOM 719 N N . LEU A 1 90 ? -5.385 -16.184 9.624 1.00 63.31 90 LEU A N 1
ATOM 720 C CA . LEU A 1 90 ? -5.483 -17.646 9.644 1.00 63.31 90 LEU A CA 1
ATOM 721 C C . LEU A 1 90 ? -6.518 -18.178 8.645 1.00 63.31 90 LEU A C 1
ATOM 723 O O . LEU A 1 90 ? -6.217 -19.115 7.916 1.00 63.31 90 LEU A O 1
ATOM 727 N N . LYS A 1 91 ? -7.710 -17.571 8.556 1.00 62.41 91 LYS A N 1
ATOM 728 C CA . LYS A 1 91 ? -8.751 -18.008 7.608 1.00 62.41 91 LYS A CA 1
ATOM 729 C C . LYS A 1 91 ? -8.392 -17.749 6.141 1.00 62.41 91 LYS A C 1
ATOM 731 O O . LYS A 1 91 ? -8.705 -18.588 5.301 1.00 62.41 91 LYS A O 1
ATOM 736 N N . MET A 1 92 ? -7.729 -16.632 5.827 1.00 63.38 92 MET A N 1
ATOM 737 C CA . MET A 1 92 ? -7.238 -16.374 4.464 1.00 63.38 92 MET A CA 1
ATOM 738 C C . MET A 1 92 ? -6.132 -17.358 4.073 1.00 63.38 92 MET A C 1
ATOM 740 O O . MET A 1 92 ? -6.239 -17.981 3.024 1.00 63.38 92 MET A O 1
ATOM 744 N N . VAL A 1 93 ? -5.135 -17.575 4.940 1.00 75.81 93 VAL A N 1
ATOM 745 C CA . VAL A 1 93 ? -4.057 -18.544 4.675 1.00 75.81 93 VAL A CA 1
ATOM 746 C C . VAL A 1 93 ? -4.606 -19.968 4.569 1.00 75.81 93 VAL A C 1
ATOM 748 O O . VAL A 1 93 ? -4.206 -20.704 3.676 1.00 75.81 93 VAL A O 1
ATOM 751 N N . ALA A 1 94 ? -5.555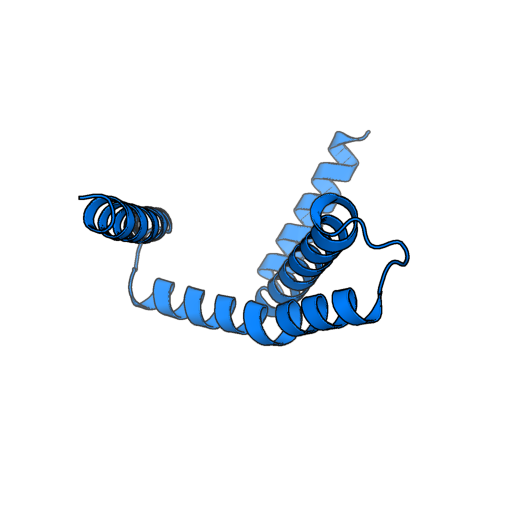 -20.355 5.424 1.00 72.25 94 ALA A N 1
ATOM 752 C CA . ALA A 1 94 ? -6.188 -21.669 5.341 1.00 72.25 94 ALA A CA 1
ATOM 753 C C . ALA A 1 94 ? -6.943 -21.865 4.016 1.00 72.25 94 ALA A C 1
ATOM 755 O O . ALA A 1 94 ? -6.872 -22.941 3.435 1.00 72.25 94 ALA A O 1
ATO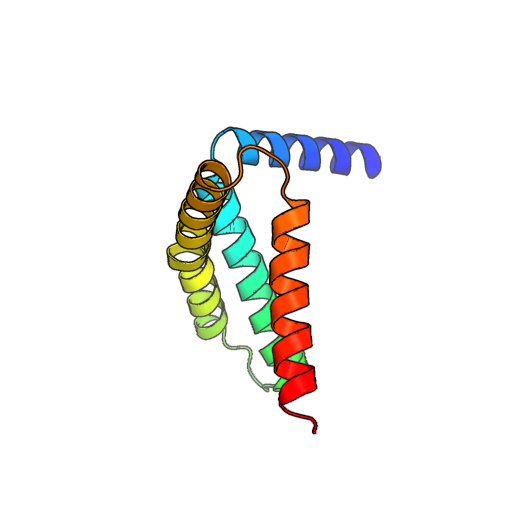M 756 N N . SER A 1 95 ? -7.620 -20.829 3.513 1.00 67.56 95 SER A N 1
ATOM 757 C CA . SER A 1 95 ? -8.343 -20.910 2.236 1.00 67.56 95 SER A CA 1
ATOM 758 C C . SER A 1 95 ? -7.385 -21.029 1.044 1.00 67.56 95 SER A C 1
ATOM 760 O O . SER A 1 95 ? -7.613 -21.864 0.172 1.00 67.56 95 SER A O 1
ATOM 762 N N . ASP A 1 96 ? -6.279 -20.276 1.044 1.00 68.50 96 ASP A N 1
ATOM 763 C CA . ASP A 1 96 ? -5.240 -20.384 0.008 1.00 68.50 96 ASP A CA 1
ATOM 764 C C . ASP A 1 96 ? -4.572 -21.768 0.007 1.00 68.50 96 ASP A C 1
ATOM 766 O O . ASP A 1 96 ? -4.385 -22.370 -1.049 1.00 68.50 96 ASP A O 1
ATOM 770 N N . GLN A 1 97 ? -4.256 -22.311 1.188 1.00 68.31 97 GLN A N 1
ATOM 771 C CA . GLN A 1 97 ? -3.603 -23.619 1.315 1.00 68.31 97 GLN A CA 1
ATOM 772 C C . GLN A 1 97 ? -4.518 -24.781 0.903 1.00 68.31 97 GLN A C 1
ATOM 774 O O . GLN A 1 97 ? -4.050 -25.758 0.320 1.00 68.31 97 GLN A O 1
ATOM 779 N N . VAL A 1 98 ? -5.827 -24.682 1.153 1.00 70.38 98 VAL A N 1
ATOM 780 C CA . VAL A 1 98 ? -6.801 -25.707 0.741 1.00 70.38 98 VAL A CA 1
ATOM 781 C C . VAL A 1 98 ? -6.998 -25.697 -0.775 1.00 70.38 98 VAL A C 1
ATOM 783 O O . VAL A 1 98 ? -6.999 -26.758 -1.386 1.00 70.38 98 VAL A O 1
ATOM 786 N N . ILE A 1 99 ? -7.098 -24.524 -1.407 1.00 67.12 99 ILE A N 1
ATOM 787 C CA . ILE A 1 99 ? -7.298 -24.436 -2.863 1.00 67.12 99 ILE A CA 1
ATOM 788 C C . ILE A 1 99 ? -6.034 -24.868 -3.618 1.00 67.12 99 ILE A C 1
ATOM 790 O O . ILE A 1 99 ? -6.134 -25.603 -4.597 1.00 67.12 99 ILE A O 1
ATOM 794 N N . ALA A 1 100 ? -4.848 -24.470 -3.150 1.00 63.91 100 ALA A N 1
ATOM 795 C CA . ALA A 1 100 ? -3.588 -24.865 -3.776 1.00 63.91 100 ALA A CA 1
ATOM 796 C C . ALA A 1 100 ? -3.297 -26.371 -3.638 1.00 63.91 100 ALA A C 1
ATOM 798 O O . ALA A 1 100 ? -2.828 -26.979 -4.596 1.00 63.91 100 ALA A O 1
ATOM 799 N N . SER A 1 101 ? -3.609 -26.982 -2.487 1.00 63.28 101 SER A N 1
ATOM 800 C CA . SER A 1 101 ? -3.425 -28.430 -2.282 1.00 63.28 101 SER A CA 1
ATOM 801 C C . SER A 1 101 ? -4.452 -29.294 -3.027 1.00 63.28 101 SER A C 1
ATOM 803 O O . SER A 1 101 ? -4.110 -30.385 -3.478 1.00 63.28 101 SER A O 1
ATOM 805 N N . LEU A 1 102 ? -5.685 -28.807 -3.222 1.00 63.12 102 LEU A N 1
ATOM 806 C CA . LEU A 1 102 ? -6.708 -29.494 -4.025 1.00 63.12 102 LEU A CA 1
ATOM 807 C C . LEU A 1 102 ? -6.438 -29.445 -5.533 1.00 63.12 102 LEU A C 1
ATOM 809 O O . LEU A 1 102 ? -6.884 -30.338 -6.242 1.00 63.12 102 LEU A O 1
ATOM 813 N N . LEU A 1 103 ? -5.727 -28.429 -6.032 1.00 60.22 103 LEU A N 1
ATOM 814 C CA . LEU A 1 103 ? -5.400 -28.308 -7.459 1.00 60.22 103 LEU A CA 1
ATOM 815 C C . LEU A 1 103 ? -4.140 -29.097 -7.865 1.00 60.22 103 LEU A C 1
ATOM 817 O O . LEU A 1 103 ? -3.857 -29.219 -9.054 1.00 60.22 103 LEU A O 1
ATOM 821 N N . SER A 1 104 ? -3.360 -29.581 -6.891 1.00 55.62 104 SER A N 1
ATOM 822 C CA . SER A 1 104 ? -2.091 -30.291 -7.106 1.00 55.62 104 SER A CA 1
ATOM 823 C C . SER A 1 104 ? -2.185 -31.818 -6.967 1.00 55.62 104 SER A C 1
ATOM 825 O O . SER A 1 104 ? -1.144 -32.463 -6.849 1.00 55.62 104 SER A O 1
ATOM 827 N N . THR A 1 105 ? -3.397 -32.384 -6.931 1.00 55.34 105 THR A N 1
ATOM 828 C CA . THR A 1 105 ? -3.660 -33.838 -6.908 1.00 55.34 105 THR A CA 1
ATOM 829 C C . THR A 1 105 ? -4.433 -34.229 -8.158 1.00 55.34 105 THR A C 1
ATOM 831 O O . THR A 1 105 ? -4.097 -35.278 -8.748 1.00 55.34 105 THR A O 1
#

InterPro domains:
  IPR007248 Mpv17/PMP22 [PTHR11266] (9-103)

Radius of gyration: 18.17 Å; chains: 1; bounding box: 39×45×40 Å

Organism: Schistocephalus solidus (NCBI:txid70667)

Foldseek 3Di:
DVVVVVVVVVVVLVVCCVVPVLQSQLQVQLVVQLVVVQCCVCPPVVPPDDDVVVSNVSSCCSNPPVSVVVVVVVVVCVVVDVDDPPVVVVVVVVVVVVVVVVVVD

Secondary structure (DSSP, 8-state):
-HHHHHHHHHHHHHHHHHH-HHHHHHHHHHHHHHHHHHHIIIIIS--SS--HHHHHHHHHHIIIIIHHHHHHHHHHHHHH-SS-THHHHHHHHHHHHHHHHHTT-

Sequence (105 aa):
MVSAVFNKAWSGYLRLLKKYPLQTQCISTAIIMSSGDIIAQKIVERQPTYSPSRTLKFGMIGMCFVGPTFHYWYNFIDRIYTGTKVVRSLKMVASDQVIASLLST